Protein AF-A0A358S730-F1 (afdb_monomer_lite)

Radius of gyration: 15.38 Å; chains: 1; bounding box: 38×27×34 Å

Secondary structure (DSSP, 8-state):
--HHHHHTT-SS--HHHHHHHHHHHHHHHHHHHHHH-HHHHHHHHHTTTPPP----SS-SSSS-SS-TT-GGGG-GGG--S--HHHHHHHHHHHHHHHTT-

Sequence (101 aa):
MSIKALGREVKGFEDEVWTANREQIVYEGLKAKFRDDEELKEKLLSTGDAILAECAVHDKVWGIGLSMKDPNRFNVDKWRGLSLLGNLIMQVREELRDERL

Structure (mmCIF, N/CA/C/O backbone):
data_AF-A0A358S730-F1
#
_entry.id   AF-A0A358S730-F1
#
loop_
_atom_site.group_PDB
_atom_site.id
_atom_site.type_symbol
_atom_site.label_atom_id
_atom_site.label_alt_id
_atom_site.label_comp_id
_atom_site.label_asym_id
_atom_site.label_entity_id
_atom_site.label_seq_id
_atom_site.pdbx_PDB_ins_code
_atom_site.Cartn_x
_atom_site.Cartn_y
_atom_site.Cartn_z
_atom_site.occupancy
_atom_site.B_iso_or_equiv
_atom_site.auth_seq_id
_atom_site.auth_comp_id
_atom_site.auth_asym_id
_atom_site.auth_atom_id
_atom_site.pdbx_PDB_model_num
ATOM 1 N N . MET A 1 1 ? 23.263 12.527 0.144 1.00 59.81 1 MET A N 1
ATOM 2 C CA . MET A 1 1 ? 22.763 11.559 -0.860 1.00 59.81 1 MET A CA 1
ATOM 3 C C . MET A 1 1 ? 21.418 11.035 -0.395 1.00 59.81 1 MET A C 1
ATOM 5 O O . MET A 1 1 ? 21.273 10.797 0.795 1.00 59.81 1 MET A O 1
ATOM 9 N N . SER A 1 2 ? 20.430 10.906 -1.281 1.00 85.94 2 SER A N 1
ATOM 10 C CA . SER A 1 2 ? 19.153 10.280 -0.917 1.00 85.94 2 SER A CA 1
ATOM 11 C C . SER A 1 2 ? 19.248 8.762 -1.068 1.00 85.94 2 SER A C 1
ATOM 13 O O . SER A 1 2 ? 19.987 8.275 -1.921 1.00 85.94 2 SER A O 1
ATOM 15 N N . ILE A 1 3 ? 18.461 8.012 -0.294 1.00 86.25 3 ILE A N 1
ATOM 16 C CA . ILE A 1 3 ? 18.367 6.543 -0.408 1.00 86.25 3 ILE A CA 1
ATOM 17 C C . ILE A 1 3 ? 18.046 6.126 -1.857 1.00 86.25 3 ILE A C 1
ATOM 19 O O . ILE A 1 3 ? 18.611 5.172 -2.381 1.00 86.25 3 ILE A O 1
ATOM 23 N N . LYS A 1 4 ? 17.220 6.914 -2.561 1.00 83.69 4 LYS A N 1
ATOM 24 C CA . LYS A 1 4 ? 16.900 6.698 -3.981 1.00 83.69 4 LYS A CA 1
ATOM 25 C C . LYS A 1 4 ? 18.107 6.839 -4.915 1.00 83.69 4 LYS A C 1
ATOM 27 O O . LYS A 1 4 ? 18.107 6.222 -5.972 1.00 83.69 4 LYS A O 1
ATOM 32 N N . ALA A 1 5 ? 19.091 7.676 -4.582 1.00 89.00 5 ALA A N 1
ATOM 33 C CA . ALA A 1 5 ? 20.319 7.780 -5.369 1.00 89.00 5 ALA A CA 1
ATOM 34 C C . ALA A 1 5 ? 21.172 6.519 -5.212 1.00 89.00 5 ALA A C 1
ATOM 36 O O . ALA A 1 5 ? 21.550 5.937 -6.219 1.00 89.00 5 ALA A O 1
ATOM 37 N N . LEU A 1 6 ? 21.342 6.044 -3.976 1.00 88.19 6 LEU A N 1
ATOM 38 C CA . LEU A 1 6 ? 22.078 4.812 -3.678 1.00 88.19 6 LEU A CA 1
ATOM 39 C C . LEU A 1 6 ? 21.437 3.582 -4.335 1.00 88.19 6 LEU A C 1
ATOM 41 O O . LEU A 1 6 ? 22.136 2.749 -4.899 1.00 88.19 6 LEU A O 1
ATOM 45 N N . GLY A 1 7 ? 20.104 3.501 -4.353 1.00 87.00 7 GLY A N 1
ATOM 46 C CA . GLY A 1 7 ? 19.397 2.415 -5.041 1.00 87.00 7 GLY A CA 1
ATOM 47 C C . GLY A 1 7 ? 19.669 2.347 -6.551 1.00 87.00 7 GLY A C 1
ATOM 48 O O . GLY A 1 7 ? 19.631 1.266 -7.125 1.00 87.00 7 GLY A O 1
ATOM 49 N N . ARG A 1 8 ? 19.993 3.475 -7.203 1.00 87.94 8 ARG A N 1
ATOM 50 C CA . ARG A 1 8 ? 20.347 3.505 -8.636 1.00 87.94 8 ARG A CA 1
ATOM 51 C C . ARG A 1 8 ? 21.780 3.054 -8.921 1.00 87.94 8 ARG A C 1
ATOM 53 O O . ARG A 1 8 ? 22.121 2.854 -10.081 1.00 87.94 8 ARG A O 1
ATOM 60 N N . GLU A 1 9 ? 22.608 2.914 -7.891 1.00 91.88 9 GLU A N 1
ATOM 61 C CA . GLU A 1 9 ? 24.003 2.480 -8.010 1.00 91.88 9 GLU A CA 1
ATOM 62 C C . GLU A 1 9 ? 24.169 0.961 -7.820 1.00 91.88 9 GLU A C 1
ATOM 64 O O . GLU A 1 9 ? 25.278 0.442 -7.960 1.00 91.88 9 GLU A O 1
ATOM 69 N N . VAL A 1 10 ? 23.080 0.234 -7.529 1.00 90.81 10 VAL A N 1
ATOM 70 C CA . VAL A 1 10 ? 23.092 -1.227 -7.369 1.00 90.81 10 VAL A CA 1
ATOM 71 C C . VAL A 1 10 ? 23.553 -1.890 -8.668 1.00 90.81 10 VAL A C 1
ATOM 73 O O . VAL A 1 10 ? 22.953 -1.719 -9.729 1.00 90.81 10 VAL A O 1
ATOM 76 N N . LYS A 1 11 ? 24.634 -2.669 -8.579 1.00 93.19 11 LYS A N 1
ATOM 77 C CA . LYS A 1 11 ? 25.164 -3.478 -9.684 1.00 93.19 11 LYS A CA 1
ATOM 78 C C . LYS A 1 11 ? 24.611 -4.898 -9.598 1.00 93.19 11 LYS A C 1
ATOM 80 O O . LYS A 1 11 ? 24.464 -5.420 -8.500 1.00 93.19 11 LYS A O 1
ATOM 85 N N . GLY A 1 12 ? 24.354 -5.520 -10.751 1.00 92.94 12 GLY A N 1
ATOM 86 C CA . GLY A 1 12 ? 23.789 -6.874 -10.805 1.00 92.94 12 GLY A CA 1
ATOM 87 C C . GLY A 1 12 ? 22.326 -6.937 -10.359 1.00 92.94 12 GLY A C 1
ATOM 88 O O . GLY A 1 12 ? 21.914 -7.922 -9.766 1.00 92.94 12 GLY A O 1
ATOM 89 N N . PHE A 1 13 ? 21.555 -5.868 -10.588 1.00 91.31 13 PHE A N 1
ATOM 90 C CA . PHE A 1 13 ? 20.121 -5.883 -10.317 1.00 91.31 13 PHE A CA 1
ATOM 91 C C . PHE A 1 13 ? 19.409 -6.838 -11.283 1.00 91.31 13 PHE A C 1
ATOM 93 O O . PHE A 1 13 ? 19.462 -6.647 -12.499 1.00 91.31 13 PHE A O 1
ATOM 100 N N . GLU A 1 14 ? 18.723 -7.829 -10.724 1.00 94.12 14 GLU A N 1
ATOM 101 C CA . GLU A 1 14 ? 17.906 -8.793 -11.456 1.00 94.12 14 GLU A CA 1
ATOM 102 C C . GLU A 1 14 ? 16.427 -8.525 -11.165 1.00 94.12 14 GLU A C 1
ATOM 104 O O . GLU A 1 14 ? 15.949 -8.728 -10.046 1.00 94.12 14 GLU A O 1
ATOM 109 N N . ASP A 1 15 ? 15.696 -8.050 -12.176 1.00 91.88 15 ASP A N 1
ATOM 110 C CA . ASP A 1 15 ? 14.294 -7.642 -12.018 1.00 91.88 15 ASP A CA 1
ATOM 111 C C . ASP A 1 15 ? 13.374 -8.813 -11.649 1.00 91.88 15 ASP A C 1
ATOM 113 O O . ASP A 1 15 ? 12.420 -8.635 -10.894 1.00 91.88 15 ASP A O 1
ATOM 117 N N . GLU A 1 16 ? 13.688 -10.024 -12.111 1.00 95.50 16 GLU A N 1
ATOM 118 C CA . GLU A 1 16 ? 12.938 -11.239 -11.777 1.00 95.50 16 GLU A CA 1
ATOM 119 C C . GLU A 1 16 ? 13.076 -11.589 -10.292 1.00 95.50 16 GLU A C 1
ATOM 121 O O . GLU A 1 16 ? 12.076 -11.816 -9.607 1.00 95.50 16 GLU A O 1
ATOM 126 N N . VAL A 1 17 ? 14.308 -11.543 -9.767 1.00 95.94 17 VAL A N 1
ATOM 127 C CA . VAL A 1 17 ? 14.583 -11.751 -8.339 1.00 95.94 17 VAL A CA 1
ATOM 128 C C . VAL A 1 17 ? 13.890 -10.670 -7.518 1.00 95.94 17 VAL A C 1
ATOM 130 O O . VAL A 1 17 ? 13.235 -10.974 -6.521 1.00 95.94 17 VAL A O 1
ATOM 133 N N . TRP A 1 18 ? 13.976 -9.406 -7.938 1.00 95.00 18 TRP A N 1
ATOM 134 C CA . TRP A 1 18 ? 13.289 -8.318 -7.251 1.00 95.00 18 TRP A CA 1
ATOM 135 C C . TRP A 1 18 ? 11.772 -8.504 -7.260 1.00 95.00 18 TRP A C 1
ATOM 137 O O . TRP A 1 18 ? 11.140 -8.434 -6.210 1.00 95.00 18 TRP A O 1
ATOM 147 N N . THR A 1 19 ? 11.176 -8.789 -8.413 1.00 95.44 19 THR A N 1
ATOM 148 C CA . THR A 1 19 ? 9.729 -8.971 -8.556 1.00 95.44 19 THR A CA 1
ATOM 149 C C . THR A 1 19 ? 9.214 -10.130 -7.706 1.00 95.44 19 THR A C 1
ATOM 151 O O . THR A 1 19 ? 8.161 -9.983 -7.091 1.00 95.44 19 THR A O 1
ATOM 154 N N . ALA A 1 20 ? 9.976 -11.220 -7.582 1.00 96.62 20 ALA A N 1
ATOM 155 C CA . ALA A 1 20 ? 9.622 -12.353 -6.729 1.00 96.62 20 ALA A CA 1
ATOM 156 C C . ALA A 1 20 ? 9.659 -12.036 -5.220 1.00 96.62 20 ALA A C 1
ATOM 158 O O . ALA A 1 20 ? 8.954 -12.679 -4.448 1.00 96.62 20 ALA A O 1
ATOM 159 N N . ASN A 1 21 ? 10.466 -11.059 -4.786 1.00 96.88 21 ASN A N 1
ATOM 160 C CA . ASN A 1 21 ? 10.715 -10.793 -3.362 1.00 96.88 21 ASN A CA 1
ATOM 161 C C . ASN A 1 21 ? 10.149 -9.455 -2.853 1.00 96.88 21 ASN A C 1
ATOM 163 O O . ASN A 1 21 ? 9.974 -9.282 -1.646 1.00 96.88 21 ASN A O 1
ATOM 167 N N . ARG A 1 22 ? 9.872 -8.489 -3.739 1.00 95.94 22 ARG A N 1
ATOM 168 C CA . ARG A 1 22 ? 9.561 -7.094 -3.370 1.00 95.94 22 ARG A CA 1
ATOM 169 C C . ARG A 1 22 ? 8.372 -6.963 -2.428 1.00 95.94 22 ARG A C 1
ATOM 171 O O . ARG A 1 22 ? 8.398 -6.110 -1.549 1.00 95.94 22 ARG A O 1
ATOM 178 N N . GLU A 1 23 ? 7.339 -7.779 -2.621 1.00 97.62 23 GLU A N 1
ATOM 179 C CA . GLU A 1 23 ? 6.112 -7.698 -1.829 1.00 97.62 23 GLU A CA 1
ATOM 180 C C . GLU A 1 23 ? 6.382 -8.115 -0.388 1.00 97.62 23 GLU A C 1
ATOM 182 O O . GLU A 1 23 ? 6.079 -7.341 0.513 1.00 97.62 23 GLU A O 1
ATOM 187 N N . GLN A 1 24 ? 7.065 -9.246 -0.171 1.00 97.81 24 GLN A N 1
ATOM 188 C CA . GLN A 1 24 ? 7.440 -9.696 1.171 1.00 97.81 24 GLN A CA 1
ATOM 189 C C . GLN A 1 24 ? 8.371 -8.698 1.868 1.00 97.81 24 GLN A C 1
ATOM 191 O O . GLN A 1 24 ? 8.169 -8.362 3.031 1.00 97.81 24 GLN A O 1
ATOM 196 N N . ILE A 1 25 ? 9.386 -8.190 1.162 1.00 97.69 25 ILE A N 1
ATOM 197 C CA . ILE A 1 25 ? 10.337 -7.228 1.740 1.00 97.69 25 ILE A CA 1
ATOM 198 C C . ILE A 1 25 ? 9.611 -5.952 2.187 1.00 97.69 25 ILE A C 1
ATOM 200 O O . ILE A 1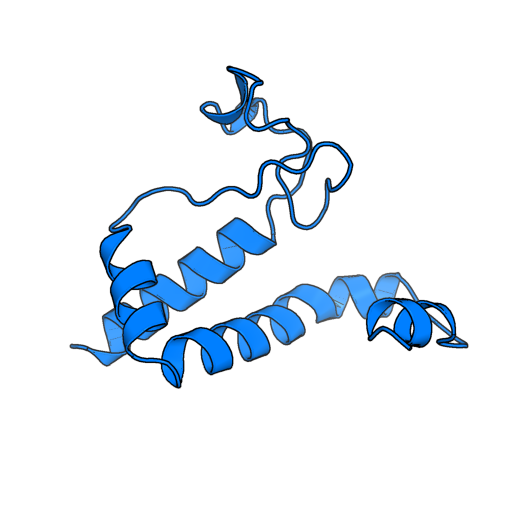 25 ? 9.851 -5.445 3.284 1.00 97.69 25 ILE A O 1
ATOM 204 N N . VAL A 1 26 ? 8.723 -5.422 1.342 1.00 97.69 26 VAL A N 1
ATOM 205 C CA . VAL A 1 26 ? 7.953 -4.216 1.665 1.00 97.69 26 VAL A CA 1
ATOM 206 C C . VAL A 1 26 ? 6.911 -4.497 2.744 1.00 97.69 26 VAL A C 1
ATOM 208 O O . VAL A 1 26 ? 6.728 -3.646 3.609 1.00 97.69 26 VAL A O 1
ATOM 211 N N . TYR A 1 27 ? 6.288 -5.676 2.748 1.00 98.31 27 TYR A N 1
ATOM 212 C CA . TYR A 1 27 ? 5.369 -6.115 3.797 1.00 98.31 27 TYR A CA 1
ATOM 213 C C . TYR A 1 27 ? 6.017 -6.043 5.181 1.00 98.31 27 TYR A C 1
ATOM 215 O O . TYR A 1 27 ? 5.504 -5.345 6.051 1.00 98.31 27 TYR A O 1
ATOM 223 N N . GLU A 1 28 ? 7.184 -6.671 5.364 1.00 98.06 28 GLU A N 1
ATOM 224 C CA . GLU A 1 28 ? 7.906 -6.649 6.644 1.00 98.06 28 GLU A CA 1
ATOM 225 C C . GLU A 1 28 ? 8.264 -5.220 7.075 1.00 98.06 28 GLU A C 1
ATOM 227 O O . GLU A 1 28 ? 8.115 -4.846 8.240 1.00 98.06 28 GLU A O 1
ATOM 232 N N . GLY A 1 29 ? 8.679 -4.379 6.121 1.00 97.62 29 GLY A N 1
ATOM 233 C CA . GLY A 1 29 ? 8.969 -2.970 6.386 1.00 97.62 29 GLY A CA 1
ATOM 234 C C . GLY A 1 29 ? 7.732 -2.165 6.798 1.00 97.62 29 GLY A C 1
ATOM 235 O O . GLY A 1 29 ? 7.804 -1.344 7.713 1.00 97.62 29 GLY A O 1
ATOM 236 N N . LEU A 1 30 ? 6.590 -2.388 6.142 1.00 98.12 30 LEU A N 1
ATOM 237 C CA . LEU A 1 30 ? 5.320 -1.748 6.488 1.00 98.12 30 LEU A CA 1
ATOM 238 C C . LEU A 1 30 ? 4.817 -2.230 7.846 1.00 98.12 30 LEU A C 1
ATOM 240 O O . LEU A 1 30 ? 4.402 -1.405 8.656 1.00 98.12 30 LEU A O 1
ATOM 244 N N . LYS A 1 31 ? 4.901 -3.533 8.115 1.00 97.56 31 LYS A N 1
ATOM 245 C CA . LYS A 1 31 ? 4.545 -4.122 9.402 1.00 97.56 31 LYS A CA 1
ATOM 246 C C . LYS A 1 31 ? 5.349 -3.488 10.527 1.00 97.56 31 LYS A C 1
ATOM 248 O O . LYS A 1 31 ? 4.746 -2.944 11.443 1.00 97.56 31 LYS A O 1
ATOM 253 N N . ALA A 1 32 ? 6.680 -3.469 10.430 1.00 97.12 32 ALA A N 1
ATOM 254 C CA . ALA A 1 32 ? 7.530 -2.814 11.426 1.00 97.12 32 ALA A CA 1
ATOM 255 C C . ALA A 1 32 ? 7.156 -1.331 11.599 1.00 97.12 32 ALA A C 1
ATOM 257 O O . ALA A 1 32 ? 6.952 -0.861 12.715 1.00 97.12 32 ALA A O 1
ATOM 258 N N . LYS A 1 33 ? 6.957 -0.610 10.487 1.00 96.62 33 LYS A N 1
ATOM 259 C CA . LYS A 1 33 ? 6.570 0.807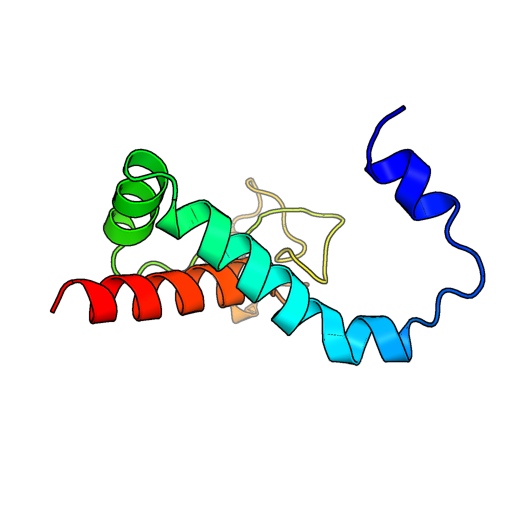 10.504 1.00 96.62 33 LYS A CA 1
ATOM 260 C C . LYS A 1 33 ? 5.263 1.066 11.258 1.00 96.62 33 LYS A C 1
ATOM 262 O O . LYS A 1 33 ? 5.198 2.018 12.026 1.00 96.62 33 LYS A O 1
ATOM 267 N N . PHE A 1 34 ? 4.214 0.294 10.981 1.00 97.38 34 PHE A N 1
ATOM 268 C CA . PHE A 1 34 ? 2.896 0.503 11.586 1.00 97.38 34 PHE A CA 1
ATOM 269 C C . PHE A 1 34 ? 2.755 -0.153 12.958 1.00 97.38 34 PHE A C 1
ATOM 271 O O . PHE A 1 34 ? 1.847 0.208 13.692 1.00 97.38 34 PHE A O 1
ATOM 278 N N . ARG A 1 35 ? 3.611 -1.113 13.309 1.00 94.75 35 ARG A N 1
ATOM 279 C CA . ARG A 1 35 ? 3.593 -1.763 14.621 1.00 94.75 35 ARG A CA 1
ATOM 280 C C . ARG A 1 35 ? 4.310 -0.943 15.687 1.00 94.75 35 ARG A C 1
ATOM 282 O O . ARG A 1 35 ? 3.815 -0.875 16.806 1.00 94.75 35 ARG A O 1
ATOM 289 N N . ASP A 1 36 ? 5.440 -0.333 15.336 1.00 94.56 36 ASP A N 1
ATOM 290 C CA . ASP A 1 36 ? 6.304 0.364 16.298 1.00 94.56 36 ASP A CA 1
ATOM 291 C C . ASP A 1 36 ? 5.866 1.818 16.569 1.00 94.56 36 ASP A C 1
ATOM 293 O O . ASP A 1 36 ? 6.309 2.428 17.542 1.00 94.56 36 ASP A O 1
ATOM 297 N N . ASP A 1 37 ? 4.996 2.382 15.727 1.00 96.81 37 ASP A N 1
ATOM 298 C CA . ASP A 1 37 ? 4.451 3.736 15.863 1.00 96.81 37 ASP A CA 1
ATOM 299 C C . ASP A 1 37 ? 2.942 3.672 16.133 1.00 96.81 37 ASP A C 1
ATOM 301 O O . ASP A 1 37 ? 2.141 3.442 15.224 1.00 96.81 37 ASP A O 1
ATOM 305 N N . GLU A 1 38 ? 2.553 3.879 17.395 1.00 95.25 38 GLU A N 1
ATOM 306 C CA . GLU A 1 38 ? 1.159 3.751 17.837 1.00 95.25 38 GLU A CA 1
ATOM 307 C C . GLU A 1 38 ? 0.228 4.761 17.141 1.00 95.25 38 GLU A C 1
ATOM 309 O O . GLU A 1 38 ? -0.905 4.426 16.801 1.00 95.25 38 GLU A O 1
ATOM 314 N N . GLU A 1 39 ? 0.702 5.975 16.833 1.00 97.31 39 GLU A N 1
ATOM 315 C CA . GLU A 1 39 ? -0.111 6.976 16.132 1.00 97.31 39 GLU A CA 1
ATOM 316 C C . GLU A 1 39 ? -0.383 6.538 14.684 1.00 97.31 39 GLU A C 1
AT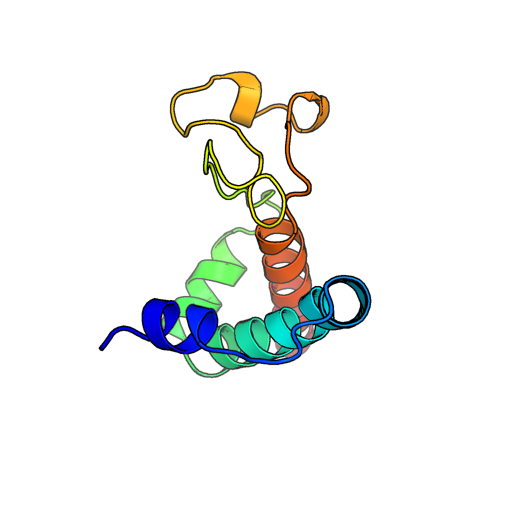OM 318 O O . GLU A 1 39 ? -1.504 6.660 14.175 1.00 97.31 39 GLU A O 1
ATOM 323 N N . LEU A 1 40 ? 0.632 6.009 13.995 1.00 97.38 40 LEU A N 1
ATOM 324 C CA . LEU A 1 40 ? 0.459 5.454 12.652 1.00 97.38 40 LEU A CA 1
ATOM 325 C C . LEU A 1 40 ? -0.403 4.192 12.662 1.00 97.38 40 LEU A C 1
ATOM 327 O O . LEU A 1 40 ? -1.223 4.022 11.753 1.00 97.38 40 LEU A O 1
ATOM 331 N N . LYS A 1 41 ? -0.252 3.338 13.678 1.00 97.19 41 LYS A N 1
ATOM 332 C CA . LYS A 1 41 ? -1.082 2.151 13.891 1.00 97.19 41 LYS A CA 1
ATOM 333 C C . LYS A 1 41 ? -2.555 2.522 13.995 1.00 97.19 41 LYS A C 1
ATOM 335 O O . LYS A 1 41 ? -3.383 1.986 13.258 1.00 97.19 41 LYS A O 1
ATOM 340 N N . GLU A 1 42 ? -2.887 3.470 14.867 1.00 97.19 42 GLU A N 1
ATOM 341 C CA . GLU A 1 42 ? -4.258 3.940 15.069 1.00 97.19 42 GLU A CA 1
ATOM 342 C C . GLU A 1 42 ? -4.834 4.564 13.800 1.00 97.19 42 GLU A C 1
ATOM 344 O O . GLU A 1 42 ? -5.959 4.241 13.412 1.00 97.19 42 GLU A O 1
ATOM 349 N N . LYS A 1 43 ? -4.051 5.391 13.094 1.00 97.88 43 LYS A N 1
ATOM 350 C CA . LYS A 1 43 ? -4.453 5.944 11.793 1.00 97.88 43 LYS A CA 1
ATOM 351 C C . LYS A 1 43 ? -4.772 4.842 10.794 1.00 97.88 43 LYS A C 1
ATOM 353 O O . LYS A 1 43 ? -5.819 4.911 10.151 1.00 97.88 43 LYS A O 1
ATOM 358 N N . LEU A 1 44 ? -3.922 3.821 10.679 1.00 97.81 44 LEU A N 1
ATOM 359 C CA . LEU A 1 44 ? -4.159 2.702 9.773 1.00 97.81 44 LEU A CA 1
ATOM 360 C C . LEU A 1 44 ? -5.427 1.930 10.153 1.00 97.81 44 LEU A C 1
ATOM 362 O O . LEU A 1 44 ? -6.279 1.698 9.296 1.00 97.81 44 LEU A O 1
ATOM 366 N N . LEU A 1 45 ? -5.600 1.583 11.427 1.00 97.38 45 LEU A N 1
ATOM 367 C CA . LEU A 1 45 ? -6.782 0.858 11.900 1.00 97.38 45 LEU A CA 1
ATOM 368 C C . LEU A 1 45 ? -8.072 1.669 11.711 1.00 97.38 45 LEU A C 1
ATOM 370 O O . LEU A 1 45 ? -9.094 1.103 11.319 1.00 97.38 45 LEU A O 1
ATOM 374 N N . SER A 1 46 ? -8.018 2.992 11.898 1.00 97.56 46 SER A N 1
ATOM 375 C CA . SER A 1 46 ? -9.161 3.895 11.695 1.00 97.56 46 SER A CA 1
ATOM 376 C C . SER A 1 46 ? -9.664 3.953 10.249 1.00 97.56 46 SER A C 1
ATOM 378 O O . SER A 1 46 ? -10.785 4.398 10.013 1.00 97.56 46 SER A O 1
ATOM 380 N N . THR A 1 47 ? -8.883 3.460 9.278 1.00 97.69 47 THR A N 1
ATOM 381 C CA . THR A 1 47 ? -9.349 3.331 7.888 1.00 97.69 47 THR A CA 1
ATOM 382 C C . THR A 1 47 ? -10.457 2.287 7.727 1.00 97.69 47 THR A C 1
ATOM 384 O O . THR A 1 47 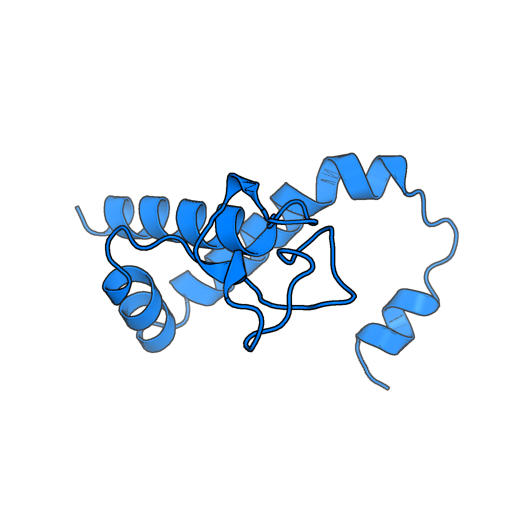? -11.087 2.240 6.670 1.00 97.69 47 THR A O 1
ATOM 387 N N . GLY A 1 48 ? -10.730 1.475 8.759 1.00 96.50 48 GLY A N 1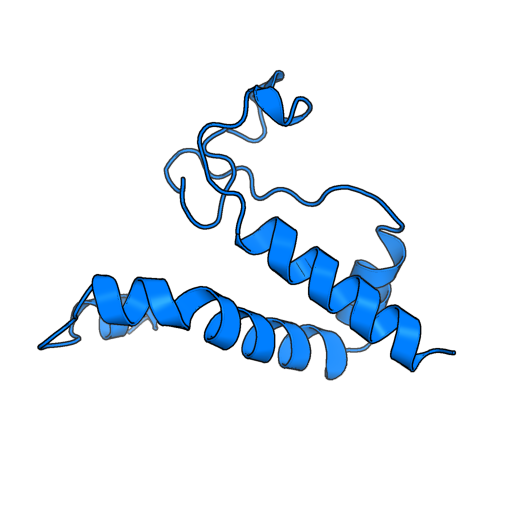
ATOM 388 C CA . GLY A 1 48 ? -11.793 0.474 8.737 1.00 96.50 48 GLY A CA 1
ATOM 389 C C . GLY A 1 48 ? -11.589 -0.479 7.568 1.00 96.50 48 GLY A C 1
ATOM 390 O O . GLY A 1 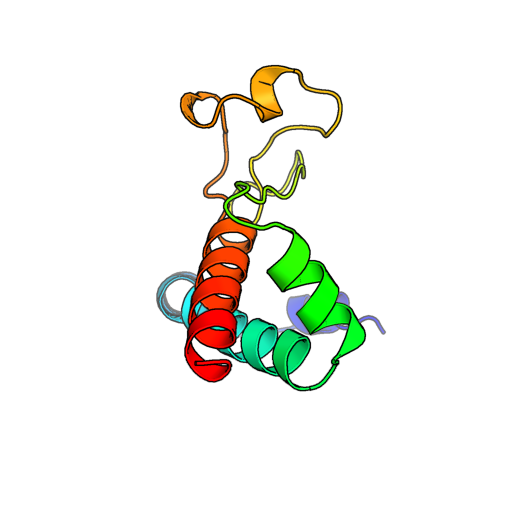48 ? -10.480 -0.956 7.354 1.00 96.50 48 GLY A O 1
ATOM 391 N N . ASP A 1 49 ? -12.627 -0.711 6.778 1.00 96.38 49 ASP A N 1
ATOM 392 C CA . ASP A 1 49 ? -12.562 -1.609 5.619 1.00 96.38 49 ASP A CA 1
ATOM 393 C C . ASP A 1 49 ? -12.364 -0.849 4.299 1.00 96.38 49 ASP A C 1
ATOM 395 O O . ASP A 1 49 ? -12.614 -1.372 3.214 1.00 96.38 49 ASP A O 1
ATOM 399 N N . ALA A 1 50 ? -11.917 0.412 4.370 1.00 97.12 50 ALA A N 1
ATOM 400 C CA . ALA A 1 50 ? -11.663 1.211 3.181 1.00 97.12 50 ALA A CA 1
ATOM 401 C C . ALA A 1 50 ? -10.547 0.596 2.326 1.00 97.12 50 ALA A C 1
ATOM 403 O O . ALA A 1 50 ? -9.523 0.133 2.842 1.00 97.12 50 ALA A O 1
ATOM 404 N N . ILE A 1 51 ? -10.728 0.674 1.006 1.00 96.62 51 ILE A N 1
ATOM 405 C CA . ILE A 1 51 ? -9.689 0.350 0.031 1.00 96.62 51 ILE A CA 1
ATOM 406 C C . ILE A 1 51 ? -8.676 1.496 -0.001 1.00 96.62 51 ILE A C 1
ATOM 408 O O . ILE A 1 51 ? -9.039 2.653 -0.227 1.00 96.62 51 ILE A O 1
ATOM 412 N N . LEU A 1 52 ? -7.401 1.171 0.201 1.00 96.94 52 LEU A N 1
ATOM 413 C CA . LEU A 1 52 ? -6.310 2.141 0.179 1.00 96.94 52 LEU A CA 1
ATOM 414 C C . LEU A 1 52 ? -5.612 2.127 -1.181 1.00 96.94 52 LEU A C 1
ATOM 416 O O . LEU A 1 52 ? -5.273 1.070 -1.704 1.00 96.94 52 LEU A O 1
ATOM 420 N N . ALA A 1 53 ? -5.392 3.313 -1.748 1.00 96.00 53 ALA A N 1
ATOM 421 C CA . ALA A 1 53 ? -4.877 3.477 -3.102 1.00 96.00 53 ALA A CA 1
ATOM 422 C C . ALA A 1 53 ? -3.869 4.627 -3.185 1.00 96.00 53 ALA A C 1
ATOM 424 O O . ALA A 1 53 ? -4.188 5.776 -2.864 1.00 96.00 53 ALA A O 1
ATOM 425 N N . GLU A 1 54 ? -2.665 4.346 -3.684 1.00 95.75 54 GLU A N 1
ATOM 426 C CA . GLU A 1 54 ? -1.688 5.387 -4.002 1.00 95.75 54 GLU A CA 1
ATOM 427 C C . GLU A 1 54 ? -1.941 5.940 -5.412 1.00 95.75 54 GLU A C 1
ATOM 429 O O . GLU A 1 54 ? -1.717 5.278 -6.427 1.00 95.75 54 GLU A O 1
ATOM 434 N N . CYS A 1 55 ? -2.393 7.191 -5.481 1.00 94.56 55 CYS A N 1
ATOM 435 C CA . CYS A 1 55 ? -2.713 7.880 -6.731 1.00 94.56 55 CYS A CA 1
ATOM 436 C C . CYS A 1 55 ? -1.473 8.518 -7.382 1.00 94.56 55 CYS A C 1
ATOM 438 O O . CYS A 1 55 ? -1.363 9.746 -7.497 1.00 94.56 55 CYS A O 1
ATOM 440 N N . ALA A 1 56 ? -0.538 7.670 -7.808 1.00 92.75 56 ALA A N 1
ATOM 441 C CA . ALA A 1 56 ? 0.655 8.057 -8.548 1.00 92.75 56 ALA A CA 1
ATOM 442 C C . ALA A 1 56 ? 0.492 7.747 -10.048 1.00 92.75 56 ALA A C 1
ATOM 444 O O . ALA A 1 56 ? 0.357 6.598 -10.452 1.00 92.75 56 ALA A O 1
ATOM 445 N N . VAL A 1 57 ? 0.540 8.776 -10.902 1.00 93.19 57 VAL A N 1
ATOM 446 C CA . VAL A 1 57 ? 0.327 8.638 -12.362 1.00 93.19 57 VAL A CA 1
ATOM 447 C C . VAL A 1 57 ? 1.416 7.795 -13.036 1.00 93.19 57 VAL A C 1
ATOM 449 O O . VAL A 1 57 ? 1.142 7.046 -13.973 1.00 93.19 57 VAL A O 1
ATOM 452 N N . HIS A 1 58 ? 2.657 7.931 -12.572 1.00 93.56 58 HIS A N 1
ATOM 453 C CA . HIS A 1 58 ? 3.818 7.262 -13.161 1.00 93.56 58 HIS A CA 1
ATOM 454 C C . HIS A 1 58 ? 4.158 5.930 -12.487 1.00 93.56 58 HIS A C 1
ATOM 456 O O . HIS A 1 58 ? 4.960 5.178 -13.034 1.00 93.56 58 HIS A O 1
ATOM 462 N N . ASP A 1 59 ? 3.549 5.629 -11.337 1.00 93.19 59 ASP A N 1
ATOM 463 C CA . ASP A 1 59 ? 3.764 4.371 -10.632 1.00 93.19 59 ASP A CA 1
ATOM 464 C C . ASP A 1 59 ? 2.587 3.427 -10.880 1.00 93.19 59 ASP A C 1
ATOM 466 O O . ASP A 1 59 ? 1.473 3.633 -10.396 1.00 93.19 59 ASP A O 1
ATOM 470 N N . LYS A 1 60 ? 2.850 2.398 -11.683 1.00 95.44 60 LYS A N 1
ATOM 471 C CA . LYS A 1 60 ? 1.882 1.350 -12.014 1.00 95.44 60 LYS A CA 1
ATOM 472 C C . LYS A 1 60 ? 2.157 0.042 -11.278 1.00 95.44 60 LYS A C 1
ATOM 474 O O . LYS A 1 60 ? 1.437 -0.923 -11.499 1.00 95.44 60 LYS A O 1
ATOM 479 N N . VAL A 1 61 ? 3.200 -0.019 -10.455 1.00 95.44 61 VAL A N 1
ATOM 480 C CA . VAL A 1 61 ? 3.531 -1.214 -9.673 1.00 95.44 61 VAL A CA 1
ATOM 481 C C . VAL A 1 61 ? 3.006 -1.029 -8.257 1.00 95.44 61 VAL A C 1
ATOM 483 O O . VAL A 1 61 ? 2.159 -1.791 -7.804 1.00 95.44 61 VAL A O 1
ATOM 486 N N . TRP A 1 62 ? 3.440 0.022 -7.574 1.00 96.75 62 TRP A N 1
ATOM 487 C CA . TRP A 1 62 ? 3.015 0.303 -6.205 1.00 96.75 62 TRP A CA 1
ATOM 488 C C . TRP A 1 62 ? 1.705 1.089 -6.162 1.00 96.75 62 TRP A C 1
ATOM 490 O O . TRP A 1 62 ? 0.877 0.838 -5.286 1.00 96.75 62 TRP A O 1
ATOM 500 N N . GLY A 1 63 ? 1.490 1.966 -7.147 1.00 97.06 63 GLY A N 1
ATOM 501 C CA . GLY A 1 63 ? 0.298 2.800 -7.271 1.00 97.06 63 GLY A CA 1
ATOM 502 C C . GLY A 1 63 ? -0.750 2.298 -8.265 1.00 97.06 63 GLY A C 1
ATOM 503 O O . GLY A 1 63 ? -0.587 1.285 -8.952 1.00 97.06 63 GLY A O 1
ATOM 504 N N . ILE A 1 64 ? -1.845 3.057 -8.357 1.00 97.75 64 ILE A N 1
ATOM 505 C CA . ILE A 1 64 ? -2.987 2.759 -9.240 1.00 97.75 64 ILE A CA 1
ATOM 506 C C . ILE A 1 64 ? -2.826 3.319 -10.662 1.00 97.75 64 ILE A C 1
ATOM 508 O O . ILE A 1 64 ? -3.711 3.147 -11.503 1.00 97.75 64 ILE A O 1
ATOM 512 N N . GLY A 1 65 ? -1.732 4.032 -10.954 1.00 96.62 65 GLY A N 1
ATOM 513 C CA . GLY A 1 65 ? -1.488 4.633 -12.269 1.00 96.62 65 GLY A CA 1
ATOM 514 C C . GLY A 1 65 ? -2.450 5.770 -12.648 1.00 96.62 65 GLY A C 1
ATOM 515 O O . GLY A 1 65 ? -2.563 6.107 -13.828 1.00 96.62 65 GLY A O 1
ATOM 516 N N . LEU A 1 66 ? -3.162 6.345 -11.674 1.00 96.75 66 LEU A N 1
ATOM 517 C CA . LEU A 1 66 ? -4.125 7.436 -11.851 1.00 96.75 66 LEU A CA 1
ATOM 518 C C . LEU A 1 66 ? -3.786 8.608 -10.925 1.00 96.75 66 LEU A C 1
ATOM 520 O O . LEU A 1 66 ? -3.194 8.438 -9.863 1.00 96.75 66 LEU A O 1
ATOM 524 N N . SER A 1 67 ? -4.169 9.815 -11.337 1.00 96.25 67 SER A N 1
ATOM 525 C CA . SER A 1 67 ? -3.994 11.026 -10.530 1.00 96.25 67 SER A CA 1
ATOM 526 C C . SER A 1 67 ? -5.025 11.092 -9.404 1.00 96.25 67 SER A C 1
ATOM 528 O O . SER A 1 67 ? -6.162 10.660 -9.574 1.00 96.25 67 SER A O 1
ATOM 530 N N . MET A 1 68 ? -4.693 11.779 -8.308 1.00 95.69 68 MET A N 1
ATOM 531 C CA . MET A 1 68 ? -5.665 12.168 -7.274 1.00 95.69 68 MET A CA 1
ATOM 532 C C . MET A 1 68 ? -6.863 12.960 -7.821 1.00 95.69 68 MET A C 1
ATOM 534 O O . MET A 1 68 ? -7.903 13.019 -7.172 1.00 95.69 68 MET A O 1
ATOM 538 N N . LYS A 1 69 ? -6.721 13.595 -8.991 1.00 95.81 69 LYS A N 1
ATOM 539 C CA . LYS A 1 69 ? -7.791 14.361 -9.649 1.00 95.81 69 LYS A CA 1
ATOM 540 C C . LYS A 1 69 ? -8.595 13.539 -10.657 1.00 95.81 69 LYS A C 1
ATOM 542 O O . LYS A 1 69 ? -9.601 14.033 -11.155 1.00 95.81 69 LYS A O 1
ATOM 547 N N . ASP A 1 70 ? -8.154 12.327 -10.988 1.00 95.94 70 ASP A N 1
ATOM 548 C CA . ASP A 1 70 ? -8.861 11.477 -11.941 1.00 95.94 70 ASP A CA 1
ATOM 549 C C . ASP A 1 70 ? -10.088 10.857 -11.250 1.00 95.94 70 ASP A C 1
ATOM 551 O O . ASP A 1 70 ? -9.925 10.172 -10.237 1.00 95.94 70 ASP A O 1
ATOM 555 N N . PRO A 1 71 ? -11.318 11.069 -11.752 1.00 96.06 71 PRO A N 1
ATOM 556 C CA . PRO A 1 71 ? -12.516 10.488 -11.148 1.00 96.06 71 PRO A CA 1
ATOM 557 C C . PRO A 1 71 ? -12.510 8.954 -11.177 1.00 96.06 71 PRO A C 1
ATOM 559 O O . PRO A 1 71 ? -13.120 8.327 -10.313 1.00 96.06 71 PRO A O 1
ATOM 562 N N . ASN A 1 72 ? -11.774 8.334 -12.107 1.00 96.56 72 ASN A N 1
ATOM 563 C CA . ASN A 1 72 ? -11.647 6.881 -12.181 1.00 96.56 72 ASN A CA 1
ATOM 564 C C . ASN A 1 72 ? -10.883 6.282 -10.990 1.00 96.56 72 ASN A C 1
ATOM 566 O O . ASN A 1 72 ? -10.921 5.069 -10.814 1.00 96.56 72 ASN A O 1
ATOM 570 N N . ARG A 1 73 ? -10.231 7.093 -10.139 1.00 96.06 73 ARG A N 1
ATOM 571 C CA . ARG A 1 73 ? -9.543 6.599 -8.932 1.00 96.06 73 ARG A CA 1
ATOM 572 C C . ARG A 1 73 ? -10.471 5.853 -7.968 1.00 96.06 73 ARG A C 1
ATOM 574 O O . ARG A 1 73 ? -10.002 5.008 -7.220 1.00 96.06 73 ARG A O 1
ATOM 581 N N . PHE A 1 74 ? -11.774 6.134 -8.010 1.00 95.38 74 PHE A N 1
ATOM 582 C CA . PHE A 1 74 ? -12.785 5.462 -7.188 1.00 95.38 74 PHE A CA 1
ATOM 583 C C . PHE A 1 74 ? -13.310 4.152 -7.792 1.00 95.38 74 PHE A C 1
ATOM 585 O O . PHE A 1 74 ? -14.109 3.474 -7.157 1.00 95.38 74 PHE A O 1
ATOM 592 N N . ASN A 1 75 ? -12.895 3.797 -9.010 1.00 95.75 75 ASN A N 1
ATOM 593 C CA . ASN A 1 75 ? -13.304 2.568 -9.676 1.00 95.75 75 ASN A CA 1
ATOM 594 C C . ASN A 1 75 ? -12.079 1.668 -9.881 1.00 95.75 75 ASN A C 1
ATOM 596 O O . ASN A 1 75 ? -11.247 1.945 -10.744 1.00 95.75 75 ASN A O 1
ATOM 600 N N . VAL A 1 76 ? -11.995 0.594 -9.093 1.00 94.38 76 VAL A N 1
ATOM 601 C CA . VAL A 1 76 ? -10.879 -0.367 -9.112 1.00 94.38 76 VAL A CA 1
ATOM 602 C C . VAL A 1 76 ? -10.677 -0.973 -10.505 1.00 94.38 76 VAL A C 1
ATOM 604 O O . VAL A 1 76 ? -9.543 -1.080 -10.962 1.00 94.38 76 VAL A O 1
ATOM 607 N N . ASP A 1 77 ? -11.755 -1.240 -11.248 1.00 96.19 77 ASP A N 1
ATOM 608 C CA . ASP A 1 77 ? -11.686 -1.804 -12.607 1.00 96.19 77 ASP A CA 1
ATOM 609 C C . ASP A 1 77 ? -11.061 -0.839 -13.628 1.00 96.19 77 ASP A C 1
ATOM 611 O O . ASP A 1 77 ? -10.683 -1.227 -14.735 1.00 96.19 77 ASP A O 1
ATOM 615 N N . LYS A 1 78 ? -10.978 0.453 -13.289 1.00 96.50 78 LYS A N 1
ATOM 616 C CA . LYS A 1 78 ? -10.381 1.494 -14.136 1.00 96.50 78 LYS A CA 1
ATOM 617 C C . LYS A 1 78 ? -8.926 1.781 -13.776 1.00 96.50 78 LYS A C 1
ATOM 619 O O . LYS A 1 78 ? -8.294 2.599 -14.457 1.00 96.50 78 LYS A O 1
ATOM 624 N N . TRP A 1 79 ? -8.404 1.175 -12.712 1.00 96.81 79 TRP A N 1
ATOM 625 C CA . TRP A 1 79 ? -7.021 1.367 -12.306 1.00 96.81 79 TRP A CA 1
ATOM 626 C C . TRP A 1 79 ? -6.073 0.829 -13.376 1.00 96.81 79 TRP A C 1
ATOM 628 O O . TRP A 1 79 ? -6.358 -0.127 -14.091 1.00 96.81 79 TRP A O 1
ATOM 638 N N . ARG A 1 80 ? -4.934 1.503 -13.525 1.00 96.56 80 ARG A N 1
ATOM 639 C CA . ARG A 1 80 ? -3.934 1.215 -14.566 1.00 96.56 80 ARG A CA 1
ATOM 640 C C . ARG A 1 80 ? -2.622 0.704 -13.977 1.00 96.56 80 ARG A C 1
ATOM 642 O O . ARG A 1 80 ? -1.615 0.670 -14.685 1.00 96.56 80 ARG A O 1
ATOM 649 N N . GLY A 1 81 ? -2.631 0.373 -12.691 1.00 95.56 81 GLY A N 1
ATOM 650 C CA . GLY A 1 81 ? -1.501 -0.141 -11.935 1.00 95.56 81 GLY A CA 1
ATOM 651 C C . GLY A 1 81 ? -1.930 -1.245 -10.974 1.00 95.56 81 GLY A C 1
ATOM 652 O O . GLY A 1 81 ? -3.121 -1.442 -10.745 1.00 95.56 81 GLY A O 1
ATOM 653 N N . LEU A 1 82 ? -0.948 -1.965 -10.438 1.00 95.50 82 LEU A N 1
ATOM 654 C CA . LEU A 1 82 ? -1.144 -3.151 -9.604 1.00 95.50 82 LEU A CA 1
ATOM 655 C C . LEU A 1 82 ? -1.571 -2.814 -8.168 1.00 95.50 82 LEU A C 1
ATOM 657 O O . LEU A 1 82 ? -2.059 -3.691 -7.462 1.00 95.50 82 LEU A O 1
ATOM 661 N N . SER A 1 83 ? -1.393 -1.560 -7.729 1.00 96.38 83 SER A N 1
ATOM 662 C CA . SER A 1 83 ? -1.738 -1.101 -6.378 1.00 96.38 83 SER A CA 1
ATOM 663 C C . SER A 1 83 ? -1.105 -1.931 -5.250 1.00 96.38 83 SER A C 1
ATOM 665 O O . SER A 1 83 ? -1.707 -2.086 -4.182 1.00 96.38 83 SER A O 1
ATOM 667 N N . LEU A 1 84 ? 0.108 -2.466 -5.461 1.00 97.50 84 LEU A N 1
ATOM 668 C CA . LEU A 1 84 ? 0.745 -3.365 -4.492 1.00 97.50 84 LEU A CA 1
ATOM 669 C C . LEU A 1 84 ? 0.874 -2.723 -3.111 1.00 97.50 84 LEU A C 1
ATOM 671 O O . LEU A 1 84 ? 0.605 -3.373 -2.108 1.00 97.50 84 LEU A O 1
ATOM 675 N N . LEU A 1 85 ? 1.209 -1.432 -3.042 1.00 97.62 85 LEU A N 1
ATOM 676 C CA . LEU A 1 85 ? 1.360 -0.747 -1.761 1.00 97.62 85 LEU A CA 1
ATOM 677 C C . LEU A 1 85 ? 0.041 -0.707 -0.984 1.00 97.62 85 LEU A C 1
ATOM 679 O O . LEU A 1 85 ? 0.021 -1.000 0.208 1.00 97.62 85 LEU A O 1
ATOM 683 N N . GLY A 1 86 ? -1.059 -0.373 -1.663 1.00 97.19 86 GLY A N 1
ATOM 684 C CA . GLY A 1 86 ? -2.390 -0.361 -1.058 1.00 97.19 86 GLY A CA 1
ATOM 685 C C . GLY A 1 86 ? -2.773 -1.731 -0.506 1.00 97.19 86 GLY A C 1
ATOM 686 O O . GLY A 1 86 ? -3.192 -1.833 0.646 1.00 97.19 86 GLY A O 1
ATOM 687 N N . ASN A 1 87 ? -2.548 -2.785 -1.295 1.00 97.69 87 ASN A N 1
ATOM 688 C CA . ASN A 1 87 ? -2.836 -4.163 -0.899 1.00 97.69 87 ASN A CA 1
ATOM 689 C C . ASN A 1 87 ? -2.025 -4.587 0.331 1.00 97.69 87 ASN A C 1
ATOM 691 O O . ASN A 1 87 ? -2.604 -5.079 1.296 1.00 97.69 87 ASN A O 1
ATOM 695 N N . LEU A 1 88 ? -0.713 -4.339 0.337 1.00 98.38 88 LEU A N 1
ATOM 696 C CA . LEU A 1 88 ? 0.161 -4.700 1.457 1.00 98.38 88 LEU A CA 1
ATOM 697 C C . LEU A 1 88 ? -0.185 -3.922 2.732 1.00 98.38 88 LEU A C 1
ATOM 699 O O . LEU A 1 88 ? -0.219 -4.503 3.811 1.00 98.38 88 LEU A O 1
ATOM 703 N N . ILE A 1 89 ? -0.493 -2.623 2.629 1.00 98.19 89 ILE A N 1
ATOM 704 C CA . ILE A 1 89 ? -0.923 -1.825 3.788 1.00 98.19 89 ILE A CA 1
ATOM 705 C C . ILE A 1 89 ? -2.234 -2.375 4.370 1.00 98.19 89 ILE A C 1
ATOM 707 O O . ILE A 1 89 ? -2.377 -2.438 5.590 1.00 98.19 89 ILE A O 1
ATOM 711 N N . MET A 1 90 ? -3.183 -2.788 3.524 1.00 98.31 90 MET A N 1
ATOM 712 C CA . MET A 1 90 ? -4.427 -3.413 3.985 1.00 98.31 90 MET A CA 1
ATOM 713 C C . MET A 1 90 ? -4.185 -4.788 4.619 1.00 98.31 90 MET A C 1
ATOM 715 O O . MET A 1 90 ? -4.806 -5.087 5.629 1.00 98.31 90 MET A O 1
ATOM 719 N N . GLN A 1 91 ? -3.256 -5.598 4.104 1.00 98.06 91 GLN A N 1
ATOM 720 C CA . GLN A 1 91 ? -2.871 -6.861 4.751 1.00 98.06 91 GLN A CA 1
ATOM 721 C C . GLN A 1 91 ? -2.261 -6.627 6.140 1.00 98.06 91 GLN A C 1
ATOM 723 O O . GLN A 1 91 ? -2.682 -7.253 7.108 1.00 98.06 91 GLN A O 1
ATOM 728 N N . VAL A 1 92 ? -1.334 -5.669 6.258 1.00 98.06 92 VAL A N 1
ATOM 729 C CA . VAL A 1 92 ? -0.754 -5.266 7.550 1.00 98.06 92 VAL A CA 1
ATOM 730 C C . VAL A 1 92 ? -1.836 -4.749 8.502 1.00 98.06 92 VAL A C 1
ATOM 732 O O . VAL A 1 92 ? -1.790 -5.036 9.694 1.00 98.06 92 VAL A O 1
ATOM 735 N N . ARG A 1 93 ? -2.833 -4.009 7.996 1.00 98.25 93 ARG A N 1
ATOM 736 C CA . ARG A 1 93 ? -3.973 -3.554 8.803 1.00 98.25 93 ARG A CA 1
ATOM 737 C C . ARG A 1 93 ? -4.725 -4.726 9.422 1.00 98.25 93 ARG A C 1
ATOM 739 O O . ARG A 1 93 ? -5.022 -4.642 10.607 1.00 98.25 93 ARG A O 1
ATOM 746 N N . GLU A 1 94 ? -5.034 -5.768 8.650 1.00 97.81 94 GLU A N 1
ATOM 747 C CA . GLU A 1 94 ? -5.746 -6.938 9.179 1.00 97.81 94 GLU A CA 1
ATOM 748 C C . GLU A 1 94 ? -4.895 -7.696 10.208 1.00 97.81 94 GLU A C 1
ATOM 750 O O . GLU A 1 94 ? -5.391 -7.992 11.289 1.00 97.81 94 GLU A O 1
ATOM 755 N N . GLU A 1 95 ? -3.593 -7.886 9.966 1.00 96.50 95 GLU A N 1
ATOM 756 C CA . GLU A 1 95 ? -2.707 -8.521 10.956 1.00 96.50 95 GLU A CA 1
ATOM 757 C C . GLU A 1 95 ? -2.658 -7.734 12.281 1.00 96.50 95 GLU A C 1
ATOM 759 O O . GLU A 1 95 ? -2.795 -8.301 13.363 1.00 96.50 95 GLU A O 1
ATOM 764 N N . LEU A 1 96 ? -2.523 -6.406 12.218 1.00 95.81 96 LEU A N 1
ATOM 765 C CA . LEU A 1 96 ? -2.515 -5.552 13.413 1.00 95.81 96 LEU A CA 1
ATOM 766 C C . LEU A 1 96 ? -3.873 -5.499 14.122 1.00 95.81 96 LEU A C 1
ATOM 768 O O . LEU A 1 96 ? -3.937 -5.156 15.305 1.00 95.81 96 LEU A O 1
ATOM 772 N N . ARG A 1 97 ? -4.961 -5.769 13.396 1.00 95.19 97 ARG A N 1
ATOM 773 C CA . ARG A 1 97 ? -6.319 -5.848 13.934 1.00 95.19 97 ARG A CA 1
ATOM 774 C C . ARG A 1 97 ? -6.494 -7.156 14.711 1.00 95.19 97 ARG A C 1
ATOM 776 O O . ARG A 1 97 ? -7.029 -7.105 15.815 1.00 95.19 97 ARG A O 1
ATOM 783 N N . ASP A 1 98 ? -5.952 -8.258 14.196 1.00 92.19 98 ASP A N 1
ATOM 784 C CA . ASP A 1 98 ? -5.920 -9.560 14.870 1.00 92.19 98 ASP A CA 1
ATOM 785 C C . ASP A 1 98 ? -5.037 -9.544 16.129 1.00 92.19 98 ASP A C 1
ATOM 787 O O . ASP A 1 98 ? -5.430 -10.098 17.148 1.00 92.19 98 ASP A O 1
ATOM 791 N N . GLU A 1 99 ? -3.896 -8.840 16.124 1.00 87.31 99 GLU A N 1
ATOM 792 C CA . GLU A 1 99 ? -3.046 -8.669 17.323 1.00 87.31 99 GLU A CA 1
ATOM 793 C C . GLU A 1 99 ? -3.738 -7.916 18.482 1.00 87.31 99 GLU A C 1
ATOM 795 O O . GLU A 1 99 ? -3.240 -7.933 19.610 1.00 87.31 99 GLU A O 1
ATOM 800 N N . ARG A 1 100 ? -4.842 -7.198 18.221 1.00 71.62 100 ARG A N 1
ATOM 801 C CA . ARG A 1 100 ? -5.612 -6.477 19.253 1.00 71.62 100 ARG A CA 1
ATOM 802 C C . ARG A 1 100 ? -6.688 -7.333 19.926 1.00 71.62 100 ARG A C 1
ATOM 804 O O . ARG A 1 100 ? -7.250 -6.859 20.917 1.00 71.62 100 ARG A O 1
ATOM 811 N N . LEU A 1 101 ? -7.016 -8.499 19.365 1.00 55.69 101 LEU A N 1
ATOM 812 C CA . LEU A 1 101 ? -8.006 -9.444 19.895 1.00 55.69 101 LEU A CA 1
ATOM 813 C C . LEU A 1 101 ? -7.358 -10.412 20.892 1.00 55.69 101 LEU A C 1
ATOM 815 O O . LEU A 1 101 ? -8.037 -10.714 21.899 1.00 55.69 101 LEU A O 1
#

Foldseek 3Di:
DDPVVVVVVDPPDDVVVCVVCVLVVVLVVLLCVLVVDVVSVVVLLVCPPDQDADADLPAQEQGQNHHPPDPCSPPSVSGRHPNSVSVSSVVSNVVSVVVVD

pLDDT: mean 94.42, std 6.47, range [55.69, 98.38]